Protein AF-A0A661MLK7-F1 (afdb_monomer)

Mean predicted aligned error: 4.44 Å

Secondary structure (DSSP, 8-state):
-BSSS--HHHHHHHHHHHHHTT-SB----B----TTSTTTTSPPPPHHHHHHHHHHHHHH-TTSB-EEETTTTHHHHHHHHHHTT--EEE----TTS----SS-TT---

pLDDT: mean 89.49, std 9.56, range [57.94, 98.44]

Radius of gyration: 14.45 Å; Cα contacts (8 Å, |Δi|>4): 141; chains: 1; bounding box: 33×25×40 Å

Sequence (109 aa):
MCGIGENDDDIADSIEVMRSFGADQVRVMNFVRQRGTPMEGNTAPDSVRALMITSVMRLAFPDRLIPAFLDVRGLAGLRPWLDAGANVVTSLVHPGQGLVGVAQNSLDI

Structure (mmCIF, N/CA/C/O backbone):
data_AF-A0A661MLK7-F1
#
_entry.id   AF-A0A661MLK7-F1
#
loop_
_atom_site.group_PDB
_atom_site.id
_atom_site.type_symbol
_atom_site.label_atom_id
_atom_site.label_alt_id
_atom_site.label_comp_id
_atom_site.label_asym_id
_atom_site.label_entity_id
_atom_site.label_seq_id
_atom_site.pdbx_PDB_ins_code
_atom_site.Cartn_x
_atom_site.Cartn_y
_atom_site.Cartn_z
_atom_site.occupancy
_atom_site.B_iso_or_equiv
_atom_site.auth_seq_id
_atom_site.auth_comp_id
_atom_site.auth_asym_id
_atom_site.auth_atom_id
_atom_site.pdbx_PDB_model_num
ATOM 1 N N . MET A 1 1 ? 4.140 5.493 1.724 1.00 84.19 1 MET A N 1
ATOM 2 C CA . MET A 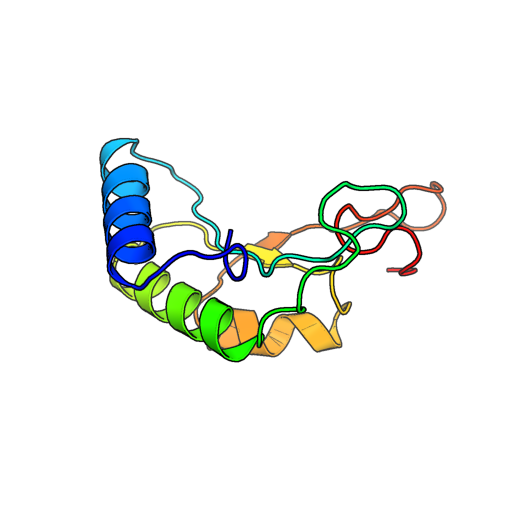1 1 ? 4.920 4.666 0.767 1.00 84.19 1 MET A CA 1
ATOM 3 C C . MET A 1 1 ? 5.983 3.949 1.584 1.00 84.19 1 MET A C 1
ATOM 5 O O . MET A 1 1 ? 6.385 4.524 2.582 1.00 84.19 1 MET A O 1
ATOM 9 N N . CYS A 1 2 ? 6.382 2.732 1.227 1.00 90.50 2 CYS A N 1
ATOM 10 C CA . CYS A 1 2 ? 7.398 1.967 1.956 1.00 90.50 2 CYS A CA 1
ATOM 11 C C . CYS A 1 2 ? 8.650 1.799 1.087 1.00 90.50 2 CYS A C 1
ATOM 13 O O . CYS A 1 2 ? 8.530 1.633 -0.132 1.00 90.50 2 CYS A O 1
ATOM 15 N N . GLY A 1 3 ? 9.832 1.843 1.698 1.00 88.25 3 GLY A N 1
ATOM 16 C CA . GLY A 1 3 ? 11.111 1.679 1.020 1.00 88.25 3 GLY A CA 1
ATOM 17 C C . GLY A 1 3 ? 11.774 2.961 0.542 1.00 88.25 3 GLY A C 1
ATOM 18 O O . GLY A 1 3 ? 12.491 2.929 -0.456 1.00 88.25 3 GLY A O 1
ATOM 19 N N . ILE A 1 4 ? 11.503 4.084 1.203 1.00 91.00 4 ILE A N 1
ATOM 20 C CA . ILE A 1 4 ? 12.030 5.410 0.850 1.00 91.00 4 ILE A CA 1
ATOM 21 C C . ILE A 1 4 ? 12.928 6.013 1.938 1.00 91.00 4 ILE A C 1
ATOM 23 O O . ILE A 1 4 ? 13.320 7.171 1.824 1.00 91.00 4 ILE A O 1
ATOM 27 N N . GLY A 1 5 ? 13.293 5.222 2.950 1.00 91.06 5 GLY A N 1
ATOM 28 C CA . GLY A 1 5 ? 14.148 5.640 4.067 1.00 91.06 5 GLY A CA 1
ATOM 29 C C . GLY A 1 5 ? 13.406 5.777 5.394 1.00 91.06 5 GLY A C 1
ATOM 30 O O . GLY A 1 5 ? 13.990 6.262 6.355 1.00 91.06 5 GLY A O 1
ATOM 31 N N . GLU A 1 6 ? 12.143 5.353 5.442 1.00 93.31 6 GLU A N 1
ATOM 32 C CA . GLU A 1 6 ? 11.324 5.369 6.647 1.00 93.31 6 GLU A CA 1
ATOM 33 C C . GLU A 1 6 ? 11.742 4.282 7.646 1.00 93.31 6 GLU A C 1
ATOM 35 O O . GLU A 1 6 ? 12.035 3.142 7.264 1.00 93.31 6 GLU A O 1
ATOM 40 N N . ASN A 1 7 ? 11.729 4.624 8.931 1.00 94.75 7 ASN A N 1
ATOM 41 C CA . ASN A 1 7 ? 11.855 3.668 10.027 1.00 94.75 7 ASN A CA 1
ATOM 42 C C . ASN A 1 7 ? 10.465 3.172 10.487 1.00 94.75 7 ASN A C 1
ATOM 44 O O . ASN A 1 7 ? 9.450 3.434 9.842 1.00 94.75 7 ASN A O 1
ATOM 48 N N . ASP A 1 8 ? 10.416 2.374 11.554 1.00 95.75 8 ASP A N 1
ATOM 49 C CA . ASP A 1 8 ? 9.152 1.811 12.048 1.00 95.75 8 ASP A CA 1
ATOM 50 C C . ASP A 1 8 ? 8.269 2.860 12.749 1.00 95.75 8 ASP A C 1
ATOM 52 O O . ASP A 1 8 ? 7.045 2.788 12.621 1.00 95.75 8 ASP A O 1
ATOM 56 N N . ASP A 1 9 ? 8.867 3.864 13.400 1.00 97.88 9 ASP A N 1
ATOM 57 C CA . ASP A 1 9 ? 8.142 4.980 14.022 1.00 97.88 9 ASP A CA 1
ATOM 58 C C . ASP A 1 9 ? 7.459 5.839 12.947 1.00 97.88 9 ASP A C 1
ATOM 60 O O . ASP A 1 9 ? 6.269 6.120 13.048 1.00 97.88 9 ASP A O 1
ATOM 64 N N . ASP A 1 10 ? 8.152 6.138 11.842 1.00 97.31 10 ASP A N 1
ATOM 65 C CA . ASP A 1 10 ? 7.590 6.877 10.702 1.00 97.31 10 ASP A CA 1
ATOM 66 C C . ASP A 1 10 ? 6.353 6.169 10.109 1.00 97.31 10 ASP A C 1
ATOM 68 O O . ASP A 1 10 ? 5.386 6.804 9.667 1.00 97.31 10 ASP A O 1
ATOM 72 N N . ILE A 1 11 ? 6.375 4.830 10.077 1.00 96.50 11 ILE A N 1
ATOM 73 C CA . ILE A 1 11 ? 5.249 4.011 9.611 1.00 96.50 11 ILE A CA 1
ATOM 74 C C . ILE A 1 11 ? 4.096 4.044 10.615 1.00 96.50 11 ILE A C 1
ATOM 76 O O . ILE A 1 11 ? 2.946 4.211 10.198 1.00 96.50 11 ILE A O 1
ATOM 80 N N . ALA A 1 12 ? 4.382 3.884 11.907 1.00 97.06 12 ALA A N 1
ATOM 81 C CA . ALA A 1 12 ? 3.371 3.939 12.959 1.00 97.06 12 ALA A CA 1
ATOM 82 C C . ALA A 1 12 ? 2.680 5.311 12.989 1.00 97.06 12 ALA A C 1
ATOM 84 O O . ALA A 1 12 ? 1.449 5.384 12.951 1.00 97.06 12 ALA A O 1
ATOM 85 N N . ASP A 1 13 ? 3.461 6.388 12.925 1.00 97.69 13 ASP A N 1
ATOM 86 C CA . ASP A 1 13 ? 2.963 7.760 12.852 1.00 97.69 13 ASP A CA 1
ATOM 87 C C . ASP A 1 13 ? 2.091 7.968 11.609 1.00 97.69 13 ASP A C 1
ATOM 89 O O . ASP A 1 13 ? 0.995 8.525 11.690 1.00 97.69 13 ASP A O 1
ATOM 93 N N . SER A 1 14 ? 2.516 7.452 10.451 1.00 96.50 14 SER A N 1
ATOM 94 C CA . SER A 1 14 ? 1.718 7.516 9.219 1.00 96.50 14 SER A CA 1
ATOM 95 C C . SER A 1 14 ? 0.362 6.812 9.361 1.00 96.50 14 SER A C 1
ATOM 97 O O . SER A 1 14 ? -0.641 7.287 8.822 1.00 96.50 14 SER A O 1
ATOM 99 N N . ILE A 1 15 ? 0.311 5.683 10.074 1.00 96.88 15 ILE A N 1
ATOM 100 C CA . ILE A 1 15 ? -0.930 4.950 10.353 1.00 96.88 15 ILE A CA 1
ATOM 101 C C . ILE A 1 15 ? -1.851 5.788 11.246 1.00 96.88 15 ILE A C 1
ATOM 103 O O . ILE A 1 15 ? -3.017 5.982 10.898 1.00 96.88 15 ILE A O 1
ATOM 107 N N . GLU A 1 16 ? -1.345 6.364 12.334 1.00 97.12 16 GLU A N 1
ATOM 108 C CA . GLU A 1 16 ? -2.155 7.219 13.212 1.00 97.12 16 GLU A CA 1
ATOM 109 C C . GLU A 1 16 ? -2.661 8.480 12.498 1.00 97.12 16 GLU A C 1
ATOM 111 O O . GLU A 1 16 ? -3.826 8.866 12.640 1.00 97.12 16 GLU A O 1
ATOM 116 N N . VAL A 1 17 ? -1.840 9.084 11.635 1.00 96.62 17 VAL A N 1
ATOM 117 C CA . VAL A 1 17 ? -2.269 10.212 10.799 1.00 96.62 17 VAL A CA 1
ATOM 118 C C . VAL A 1 17 ? -3.416 9.800 9.872 1.00 96.62 17 VAL A C 1
ATOM 120 O O . VAL A 1 17 ? -4.436 10.493 9.842 1.00 96.62 17 VAL A O 1
ATOM 123 N N . MET A 1 18 ? -3.319 8.660 9.174 1.00 95.94 18 MET A N 1
ATOM 124 C CA . MET A 1 18 ? -4.411 8.151 8.325 1.00 95.94 18 MET A CA 1
ATOM 125 C C . MET A 1 18 ? -5.710 7.942 9.114 1.00 95.94 18 MET A C 1
ATOM 127 O O . MET A 1 18 ? -6.795 8.244 8.608 1.00 95.94 18 MET A O 1
ATOM 131 N N . ARG A 1 19 ? -5.603 7.476 10.365 1.00 94.75 19 ARG A N 1
ATOM 132 C CA . ARG A 1 19 ? -6.742 7.312 11.274 1.00 94.75 19 ARG A CA 1
ATOM 133 C C . ARG A 1 19 ? -7.392 8.647 11.610 1.00 94.75 19 ARG A C 1
ATOM 135 O O . ARG A 1 19 ? -8.604 8.784 11.465 1.00 94.75 19 ARG A O 1
ATOM 142 N N . SER A 1 20 ? -6.593 9.625 12.037 1.00 96.69 20 SER A N 1
ATOM 143 C CA . SER A 1 20 ? -7.084 10.955 12.417 1.00 96.69 20 SER A CA 1
ATOM 144 C C . SER A 1 20 ? -7.733 11.702 11.251 1.00 96.69 20 SER A C 1
ATOM 146 O O . SER A 1 20 ? -8.703 12.431 11.448 1.00 96.69 20 SER A O 1
ATOM 148 N N . PHE A 1 21 ? -7.250 11.468 10.028 1.00 95.81 21 PHE A N 1
ATOM 149 C CA . PHE A 1 21 ? -7.824 12.035 8.813 1.00 95.81 21 PHE A CA 1
ATOM 150 C C . PHE A 1 21 ? -9.188 11.421 8.453 1.00 95.81 21 PHE A C 1
ATOM 152 O O . PHE A 1 21 ? -9.927 11.987 7.652 1.00 95.81 21 PHE A O 1
ATOM 159 N N . GLY A 1 22 ? -9.537 10.269 9.037 1.00 94.56 22 GLY A N 1
ATOM 160 C CA . GLY A 1 22 ? -10.810 9.591 8.801 1.00 94.56 22 GLY A CA 1
ATOM 161 C C . GLY A 1 22 ? -10.921 8.944 7.418 1.00 94.56 22 GLY A C 1
ATOM 162 O O . GLY A 1 22 ? -12.031 8.766 6.928 1.00 94.56 22 GLY A O 1
ATOM 163 N N . ALA A 1 23 ? -9.798 8.588 6.785 1.00 93.38 23 ALA A N 1
ATOM 164 C CA . ALA A 1 23 ? -9.776 8.075 5.415 1.00 93.38 23 ALA A CA 1
ATOM 165 C C . ALA A 1 23 ? -10.545 6.748 5.261 1.00 93.38 23 ALA A C 1
ATOM 167 O O . ALA A 1 23 ? -10.268 5.768 5.954 1.00 93.38 23 ALA A O 1
ATOM 168 N N . ASP A 1 24 ? -11.489 6.680 4.321 1.00 96.44 24 ASP A N 1
ATOM 169 C CA . ASP A 1 24 ? -12.278 5.463 4.046 1.00 96.44 24 ASP A CA 1
ATOM 170 C C . ASP A 1 24 ? -11.468 4.368 3.333 1.00 96.44 24 ASP A C 1
ATOM 172 O O . ASP A 1 24 ? -11.724 3.170 3.490 1.00 96.44 24 ASP A O 1
ATOM 176 N N . GLN A 1 25 ? -10.452 4.788 2.576 1.00 97.38 25 GLN A N 1
ATOM 177 C CA . GLN A 1 25 ? -9.491 3.915 1.919 1.00 97.38 25 GLN A CA 1
ATOM 178 C C . GLN A 1 25 ? -8.072 4.311 2.316 1.00 97.38 25 GLN A C 1
ATOM 180 O O . GLN A 1 25 ? -7.660 5.459 2.144 1.00 97.38 25 GLN A O 1
ATOM 185 N N . VAL A 1 26 ? -7.305 3.335 2.788 1.00 97.12 26 VAL A N 1
ATOM 186 C CA . VAL A 1 26 ? -5.919 3.505 3.229 1.00 97.12 26 VAL A CA 1
ATOM 187 C C . VAL A 1 26 ? -5.030 2.528 2.475 1.00 97.12 26 VAL A C 1
ATOM 189 O O . VAL A 1 26 ? -5.437 1.410 2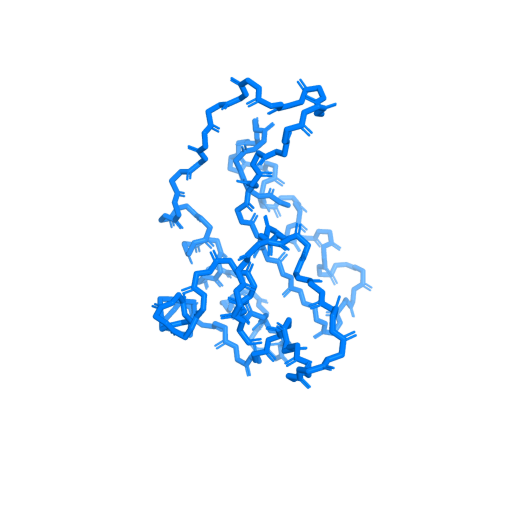.165 1.00 97.12 26 VAL A O 1
ATOM 192 N N . ARG A 1 27 ? -3.812 2.946 2.122 1.00 95.00 27 ARG A N 1
ATOM 193 C CA . ARG A 1 27 ? -2.923 2.113 1.305 1.00 95.00 27 ARG A CA 1
ATOM 194 C C . ARG A 1 27 ? -1.464 2.230 1.710 1.00 95.00 27 ARG A C 1
ATOM 196 O O . ARG A 1 27 ? -0.986 3.313 2.041 1.00 95.00 27 ARG A O 1
ATOM 203 N N . VAL A 1 28 ? -0.735 1.136 1.529 1.00 94.19 28 VAL A N 1
ATOM 204 C CA . VAL A 1 28 ? 0.727 1.110 1.487 1.00 94.19 28 VAL A CA 1
ATOM 205 C C . VAL A 1 28 ? 1.162 0.541 0.142 1.00 94.19 28 VAL A C 1
ATOM 207 O O . VAL A 1 28 ? 0.537 -0.361 -0.398 1.00 94.19 28 VAL A O 1
ATOM 210 N N . MET A 1 29 ? 2.223 1.104 -0.427 1.00 90.50 29 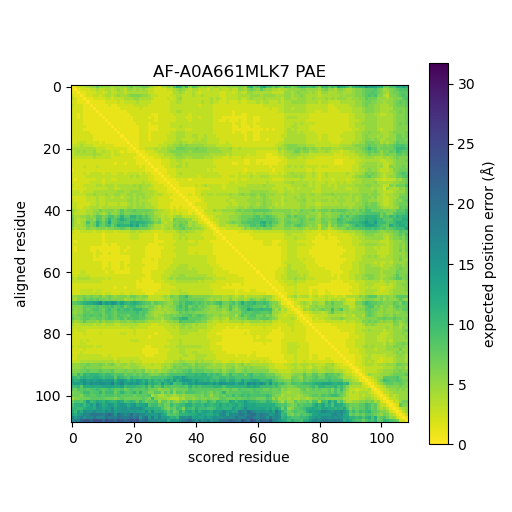MET A N 1
ATOM 211 C CA . MET A 1 29 ? 2.816 0.641 -1.678 1.00 90.50 29 MET A CA 1
ATOM 212 C C . MET A 1 29 ? 4.325 0.576 -1.507 1.00 90.50 29 MET A C 1
ATOM 214 O O . MET A 1 29 ? 4.899 1.450 -0.849 1.00 90.50 29 MET A O 1
ATOM 218 N N . ASN A 1 30 ? 4.952 -0.416 -2.138 1.00 89.44 30 ASN A N 1
ATOM 219 C CA . ASN A 1 30 ? 6.399 -0.420 -2.309 1.00 89.44 30 ASN A CA 1
ATOM 220 C C . ASN A 1 30 ? 6.815 0.711 -3.240 1.00 89.44 30 ASN A C 1
ATOM 222 O O . ASN A 1 30 ? 6.164 0.972 -4.255 1.00 89.44 30 ASN A O 1
ATOM 226 N N . PHE A 1 31 ? 7.927 1.349 -2.910 1.00 89.75 31 PHE A N 1
ATOM 227 C CA . PHE A 1 31 ? 8.597 2.246 -3.825 1.00 89.75 31 PHE A CA 1
ATOM 228 C C . PHE A 1 31 ? 9.063 1.492 -5.076 1.00 89.75 31 PHE A C 1
ATOM 230 O O . PHE A 1 31 ? 9.734 0.462 -4.993 1.00 89.75 31 PHE A O 1
ATOM 237 N N . VAL A 1 32 ? 8.697 2.020 -6.243 1.00 87.12 32 VAL A N 1
ATOM 238 C CA . VAL A 1 32 ? 9.149 1.525 -7.544 1.00 87.12 32 VAL A CA 1
ATOM 239 C C . VAL A 1 3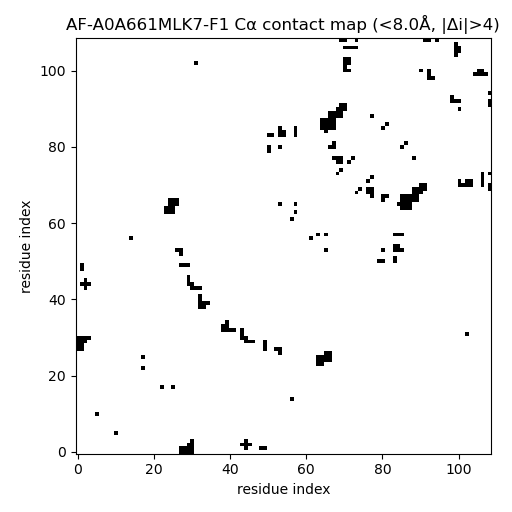2 ? 9.990 2.613 -8.183 1.00 87.12 32 VAL A C 1
ATOM 241 O O . VAL A 1 32 ? 9.524 3.731 -8.396 1.00 87.12 32 VAL A O 1
ATOM 244 N N . ARG A 1 33 ? 11.242 2.273 -8.476 1.00 88.94 33 ARG A N 1
ATOM 245 C CA . ARG A 1 33 ? 12.203 3.178 -9.105 1.00 88.94 33 ARG A CA 1
ATOM 246 C C . ARG A 1 33 ? 11.741 3.512 -10.510 1.00 88.94 33 ARG A C 1
ATOM 248 O O . ARG A 1 33 ? 11.347 2.620 -11.256 1.00 88.94 33 ARG A O 1
ATOM 255 N N . GLN A 1 34 ? 11.854 4.781 -10.868 1.00 88.56 34 GLN A N 1
ATOM 256 C CA . GLN A 1 34 ? 11.486 5.272 -12.187 1.00 88.56 34 GLN A CA 1
ATOM 257 C C . GLN A 1 34 ? 12.709 5.887 -12.856 1.00 88.56 34 GLN A C 1
ATOM 259 O O . GLN A 1 34 ? 13.417 6.698 -12.251 1.00 88.56 34 GLN A O 1
ATOM 264 N N . ARG A 1 35 ? 12.956 5.500 -14.108 1.00 90.75 35 ARG A N 1
ATOM 265 C CA . ARG A 1 35 ? 14.067 6.024 -14.906 1.00 90.75 35 ARG A CA 1
ATOM 266 C C . ARG A 1 35 ? 13.928 7.537 -15.090 1.00 90.75 35 ARG A C 1
ATOM 268 O O . ARG A 1 35 ? 12.842 8.022 -15.391 1.00 90.75 35 ARG A O 1
ATOM 275 N N . GLY A 1 36 ? 15.025 8.270 -14.938 1.00 93.50 36 GLY A N 1
ATOM 276 C CA . GLY A 1 36 ? 15.073 9.724 -15.067 1.00 93.50 36 GLY A CA 1
ATOM 277 C C . GLY A 1 36 ? 14.579 10.487 -13.837 1.00 93.50 36 GLY A C 1
ATOM 278 O O . GLY A 1 36 ? 14.520 11.713 -13.880 1.00 93.50 36 GLY A O 1
ATOM 279 N N . THR A 1 37 ? 14.231 9.801 -12.742 1.00 92.88 37 THR A N 1
ATOM 280 C CA . THR A 1 37 ? 13.866 10.459 -11.478 1.00 92.88 37 THR A CA 1
ATOM 281 C C . THR A 1 37 ? 15.071 10.565 -10.543 1.00 92.88 37 THR A C 1
ATOM 283 O O . THR A 1 37 ? 15.963 9.717 -10.608 1.00 92.88 37 THR A O 1
ATOM 286 N N . PRO A 1 38 ? 15.103 11.541 -9.612 1.00 95.06 38 PRO A N 1
ATOM 287 C CA . PRO A 1 38 ? 16.187 11.646 -8.630 1.00 95.06 38 PRO A CA 1
ATOM 288 C C . PRO A 1 38 ? 16.417 10.369 -7.808 1.00 95.06 38 PRO A C 1
ATOM 290 O O . PRO A 1 38 ? 17.518 10.144 -7.320 1.00 95.06 38 PRO A O 1
ATOM 293 N N . MET A 1 39 ? 15.388 9.526 -7.673 1.00 93.06 39 MET A N 1
ATOM 294 C CA . MET A 1 39 ? 15.426 8.283 -6.900 1.00 93.06 39 MET A CA 1
ATOM 295 C C . MET A 1 39 ? 15.662 7.029 -7.762 1.00 93.06 39 MET A C 1
ATOM 297 O O . MET A 1 39 ? 15.481 5.909 -7.281 1.00 93.06 39 MET A O 1
ATOM 301 N N . GLU A 1 40 ? 16.062 7.179 -9.031 1.00 93.12 40 GLU A N 1
ATOM 302 C CA . GLU A 1 40 ? 16.368 6.052 -9.926 1.00 93.12 40 GLU A CA 1
ATOM 303 C C . GLU A 1 40 ? 17.435 5.115 -9.333 1.00 93.12 40 GLU A C 1
ATOM 305 O O . GLU A 1 40 ? 17.321 3.893 -9.441 1.00 93.12 40 GLU A O 1
ATOM 310 N N . GLY A 1 41 ? 18.445 5.686 -8.667 1.00 91.00 41 GLY A N 1
ATOM 311 C CA . GLY A 1 41 ? 19.577 4.958 -8.088 1.00 91.00 41 GLY A CA 1
ATOM 312 C C . GLY A 1 41 ? 19.313 4.300 -6.731 1.00 91.00 41 GLY A C 1
ATOM 313 O O . GLY A 1 41 ? 20.196 3.619 -6.215 1.00 91.00 41 GLY A O 1
ATOM 314 N N . ASN A 1 42 ? 18.131 4.482 -6.139 1.00 89.75 42 ASN A N 1
ATOM 315 C CA . ASN A 1 42 ? 17.841 3.947 -4.810 1.00 89.75 42 ASN A CA 1
ATOM 316 C C . ASN A 1 42 ? 17.770 2.409 -4.826 1.00 89.75 42 ASN A C 1
ATOM 318 O O . ASN A 1 42 ? 17.578 1.773 -5.867 1.00 89.75 42 ASN A O 1
ATOM 322 N N . THR A 1 43 ? 17.905 1.785 -3.657 1.00 84.69 43 THR A N 1
ATOM 323 C CA . THR A 1 43 ? 17.676 0.343 -3.505 1.00 84.69 43 THR A CA 1
ATOM 324 C C . THR A 1 43 ? 16.178 0.058 -3.560 1.00 84.69 43 THR A C 1
ATOM 326 O O . THR A 1 43 ? 15.391 0.739 -2.906 1.00 84.69 43 THR A O 1
ATOM 329 N N . ALA A 1 44 ? 15.770 -0.940 -4.347 1.00 79.06 44 ALA A N 1
ATOM 330 C CA . ALA A 1 44 ? 14.379 -1.378 -4.354 1.00 79.06 44 ALA A CA 1
ATOM 331 C C . ALA A 1 44 ? 14.046 -2.057 -3.010 1.00 79.06 44 ALA A C 1
ATOM 333 O O . ALA A 1 44 ? 14.812 -2.924 -2.583 1.00 79.06 44 ALA A O 1
ATOM 334 N N . PRO A 1 45 ? 12.940 -1.691 -2.343 1.00 81.06 45 PRO A N 1
ATOM 335 C CA . PRO A 1 45 ? 12.580 -2.293 -1.067 1.00 81.06 45 PRO A CA 1
ATOM 336 C C . PRO A 1 45 ? 12.145 -3.749 -1.206 1.00 81.06 45 PRO A C 1
ATOM 338 O O . PRO A 1 45 ? 11.576 -4.154 -2.224 1.00 81.06 45 PRO A O 1
ATOM 341 N N . ASP A 1 46 ? 12.363 -4.519 -0.140 1.00 82.56 46 ASP A N 1
ATOM 342 C CA . ASP A 1 46 ? 11.776 -5.846 -0.014 1.00 82.56 46 ASP A CA 1
ATOM 343 C C . ASP A 1 46 ? 10.255 -5.736 0.146 1.00 82.56 46 ASP A C 1
ATOM 345 O O . ASP A 1 46 ? 9.735 -5.072 1.047 1.00 82.56 46 ASP A O 1
ATOM 349 N N . SER A 1 47 ? 9.539 -6.448 -0.722 1.00 84.06 47 SER A N 1
ATOM 350 C CA . SER A 1 47 ? 8.086 -6.526 -0.699 1.00 84.06 47 SER A CA 1
ATOM 351 C C . SER A 1 47 ? 7.509 -7.061 0.607 1.00 84.06 47 SER A C 1
ATOM 353 O O . SER A 1 47 ? 6.378 -6.703 0.936 1.00 84.06 47 SER A O 1
ATOM 355 N N . VAL A 1 48 ? 8.264 -7.865 1.366 1.00 92.31 48 VAL A N 1
ATOM 356 C CA . VAL A 1 48 ? 7.800 -8.409 2.650 1.00 92.31 48 VAL A CA 1
ATOM 357 C C . VAL A 1 48 ? 7.444 -7.286 3.625 1.00 92.31 48 VAL A C 1
ATOM 359 O O . VAL A 1 48 ? 6.421 -7.380 4.299 1.00 92.31 48 VAL A O 1
ATOM 362 N N . ARG A 1 49 ? 8.211 -6.185 3.653 1.00 92.88 49 ARG A N 1
ATOM 363 C CA . ARG A 1 49 ? 7.936 -5.053 4.554 1.00 92.88 49 ARG A CA 1
ATOM 364 C C . ARG A 1 49 ? 6.572 -4.429 4.266 1.00 92.88 49 ARG A C 1
ATOM 366 O O . ARG A 1 49 ? 5.771 -4.283 5.183 1.00 92.88 49 ARG A O 1
ATOM 373 N N . ALA A 1 50 ? 6.253 -4.140 3.005 1.00 94.06 50 ALA A N 1
ATOM 374 C CA . ALA A 1 50 ? 4.946 -3.576 2.664 1.00 94.06 50 ALA A CA 1
ATOM 375 C C . ALA A 1 50 ? 3.781 -4.551 2.900 1.00 94.06 50 ALA A C 1
ATOM 377 O O . ALA A 1 50 ? 2.698 -4.112 3.287 1.00 94.06 50 ALA A O 1
ATOM 378 N N . LEU A 1 51 ? 3.992 -5.860 2.720 1.00 95.81 51 LEU A N 1
ATOM 379 C CA . LEU A 1 51 ? 2.985 -6.866 3.071 1.00 95.81 51 LEU A CA 1
ATOM 380 C C 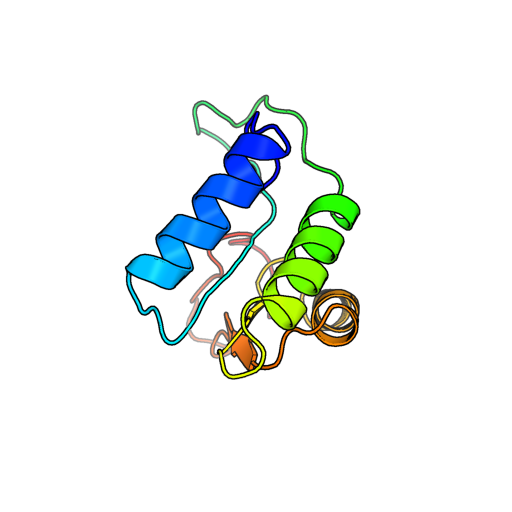. LEU A 1 51 ? 2.740 -6.902 4.586 1.00 95.81 51 LEU A C 1
ATOM 382 O O . LEU A 1 51 ? 1.591 -6.883 5.009 1.00 95.81 51 LEU A O 1
ATOM 386 N N . MET A 1 52 ? 3.792 -6.851 5.411 1.00 96.88 52 MET A N 1
ATOM 387 C CA . MET A 1 52 ? 3.643 -6.754 6.870 1.00 96.88 52 MET A CA 1
ATOM 388 C C . MET A 1 52 ? 2.891 -5.486 7.284 1.00 96.88 52 MET A C 1
ATOM 390 O O . MET A 1 52 ? 1.973 -5.561 8.097 1.00 96.88 52 MET A O 1
ATOM 394 N N . ILE A 1 53 ? 3.224 -4.337 6.688 1.00 96.94 53 ILE A N 1
ATOM 395 C CA . ILE A 1 53 ? 2.509 -3.079 6.946 1.00 96.94 53 ILE A CA 1
ATOM 396 C C . ILE A 1 53 ? 1.035 -3.209 6.546 1.00 96.94 53 ILE A C 1
ATOM 398 O O . ILE A 1 53 ? 0.168 -2.754 7.282 1.00 96.94 53 ILE A O 1
ATOM 402 N N . THR A 1 54 ? 0.729 -3.880 5.431 1.00 97.62 54 THR A N 1
ATOM 403 C CA . THR A 1 54 ? -0.658 -4.154 5.009 1.00 97.62 54 THR A CA 1
ATOM 404 C C . THR A 1 54 ? -1.413 -4.962 6.067 1.00 97.62 54 THR A C 1
ATOM 406 O O . THR A 1 54 ? -2.528 -4.588 6.433 1.00 97.62 54 THR A O 1
ATOM 409 N N . SER A 1 55 ? -0.787 -6.001 6.628 1.00 98.25 55 SER A N 1
ATOM 410 C CA . SER A 1 55 ? -1.368 -6.795 7.717 1.00 98.25 55 SER A CA 1
ATOM 411 C C . SER A 1 55 ? -1.631 -5.958 8.968 1.00 98.25 55 SER A C 1
ATOM 413 O O . SER A 1 55 ? -2.715 -6.036 9.547 1.00 98.25 55 SER A O 1
ATOM 415 N N . VAL A 1 56 ? -0.677 -5.110 9.367 1.00 98.12 56 VAL A N 1
ATOM 416 C CA . VAL A 1 56 ? -0.849 -4.185 10.500 1.00 98.12 56 VAL A CA 1
ATOM 417 C C . VAL A 1 56 ? -1.987 -3.200 10.228 1.00 98.12 56 VAL A C 1
ATOM 419 O O . VAL A 1 56 ? -2.841 -2.997 11.088 1.00 98.12 56 VAL A O 1
ATOM 422 N N . MET A 1 57 ? -2.060 -2.642 9.018 1.00 97.94 57 MET A N 1
ATOM 423 C CA . MET A 1 57 ? -3.143 -1.747 8.614 1.00 97.94 57 MET A CA 1
ATOM 424 C C . MET A 1 57 ? -4.505 -2.440 8.664 1.00 97.94 57 MET A C 1
ATOM 426 O O . MET A 1 57 ? -5.456 -1.827 9.129 1.00 97.94 57 MET A O 1
ATOM 430 N N . ARG A 1 58 ? -4.627 -3.711 8.257 1.00 98.38 58 ARG A N 1
ATOM 431 C CA . ARG A 1 58 ? -5.888 -4.462 8.401 1.00 98.38 58 ARG A CA 1
ATOM 432 C C . ARG A 1 58 ? -6.302 -4.603 9.867 1.00 98.38 58 ARG A C 1
ATOM 434 O O . ARG A 1 58 ? -7.486 -4.488 10.167 1.00 98.38 58 ARG A O 1
ATOM 441 N N . LEU A 1 59 ? -5.356 -4.826 10.778 1.00 98.19 59 LEU A N 1
ATOM 442 C CA . LEU A 1 59 ? -5.654 -4.890 12.213 1.00 98.19 59 LEU A CA 1
ATOM 443 C C . LEU A 1 59 ? -6.072 -3.524 12.778 1.00 98.19 59 LEU A C 1
ATOM 445 O O . LEU A 1 59 ? -7.013 -3.453 13.564 1.00 98.19 59 LEU A O 1
ATOM 449 N N . ALA A 1 60 ? -5.409 -2.444 12.359 1.00 97.56 60 ALA A N 1
ATOM 450 C CA . ALA A 1 60 ? -5.722 -1.081 12.793 1.00 97.56 60 ALA A CA 1
ATOM 451 C C . ALA A 1 60 ? -7.028 -0.532 12.182 1.00 97.56 60 ALA A C 1
ATOM 453 O O . ALA A 1 60 ? -7.722 0.272 12.807 1.00 97.56 60 ALA A O 1
ATOM 454 N N . PHE A 1 61 ? -7.367 -0.979 10.970 1.00 97.94 61 PHE A N 1
ATOM 455 C CA . PHE A 1 61 ? -8.466 -0.483 10.141 1.00 97.94 61 PHE A CA 1
ATOM 456 C C . PHE A 1 61 ? -9.358 -1.628 9.630 1.00 97.94 61 PHE A C 1
ATOM 458 O O . PHE A 1 61 ? -9.440 -1.871 8.418 1.00 97.94 61 PHE A O 1
ATOM 465 N N . PRO A 1 62 ? -10.038 -2.362 10.528 1.00 97.62 62 PRO A N 1
ATOM 466 C CA . PRO A 1 62 ? -10.778 -3.567 10.160 1.00 97.62 62 PRO A CA 1
ATOM 467 C C . PRO A 1 62 ? -11.916 -3.296 9.165 1.00 97.62 62 PRO A C 1
ATOM 469 O O . PRO A 1 62 ? -12.239 -4.167 8.360 1.00 97.62 62 PRO A O 1
ATOM 472 N N . ASP A 1 63 ? -12.476 -2.089 9.180 1.00 97.56 63 ASP A N 1
ATOM 473 C CA . ASP A 1 63 ? -13.615 -1.615 8.390 1.00 97.56 63 ASP A CA 1
ATOM 474 C C . ASP A 1 63 ? -13.226 -0.885 7.093 1.00 97.56 63 ASP A C 1
ATOM 476 O O . ASP A 1 63 ? -14.097 -0.570 6.283 1.00 97.56 63 ASP A O 1
ATOM 480 N N . ARG A 1 64 ? -11.935 -0.613 6.865 1.00 97.94 64 ARG A N 1
ATOM 481 C CA . ARG A 1 64 ? -11.491 0.218 5.735 1.00 97.94 64 ARG A CA 1
ATOM 482 C C . ARG A 1 64 ? -11.150 -0.591 4.492 1.00 97.94 64 ARG A C 1
ATOM 484 O O . ARG A 1 64 ? -10.822 -1.787 4.543 1.00 97.94 64 ARG A O 1
ATOM 491 N N . LEU A 1 65 ? -11.215 0.101 3.355 1.00 98.44 65 LEU A N 1
ATOM 492 C CA . LEU A 1 65 ? -10.733 -0.408 2.079 1.00 98.44 65 LEU A CA 1
ATOM 493 C C . LEU A 1 65 ? -9.201 -0.344 2.050 1.00 98.44 65 LEU A C 1
ATOM 495 O O . LEU A 1 65 ? -8.607 0.708 2.288 1.00 98.44 65 LEU A O 1
ATOM 499 N N . ILE A 1 66 ? -8.572 -1.476 1.749 1.00 98.25 66 ILE A N 1
ATOM 500 C CA . ILE A 1 66 ? -7.123 -1.643 1.628 1.00 98.25 66 ILE A CA 1
ATOM 501 C C . ILE A 1 66 ? -6.838 -2.267 0.256 1.00 98.25 66 ILE A C 1
ATOM 503 O O . ILE A 1 66 ? -7.249 -3.408 0.0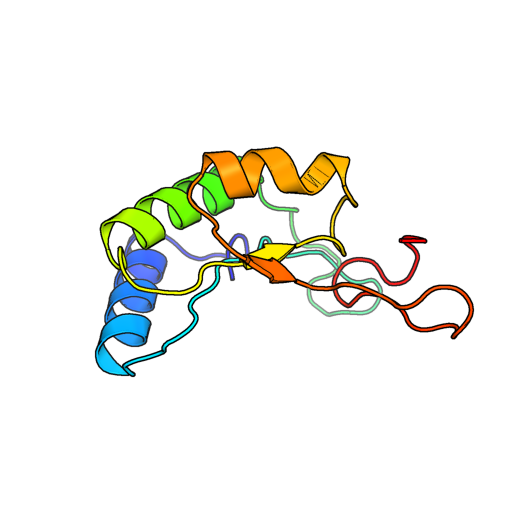19 1.00 98.25 66 ILE A O 1
ATOM 507 N N . PRO A 1 67 ? -6.180 -1.539 -0.661 1.00 96.44 67 PRO A N 1
ATOM 508 C CA . PRO A 1 67 ? -5.959 -2.016 -2.021 1.00 96.44 67 PRO A CA 1
ATOM 509 C C . PRO A 1 67 ? -4.915 -3.128 -2.175 1.00 96.44 67 PRO A C 1
ATOM 511 O O . PRO A 1 67 ? -3.866 -3.108 -1.534 1.00 96.44 67 PRO A O 1
ATOM 514 N N . ALA A 1 68 ? -5.171 -4.030 -3.122 1.00 94.62 68 ALA A N 1
ATOM 515 C CA . ALA A 1 68 ? -4.197 -4.866 -3.813 1.00 94.62 68 ALA A CA 1
ATOM 516 C C . ALA A 1 68 ? -4.017 -4.335 -5.248 1.00 94.62 68 ALA A C 1
ATOM 518 O O . ALA A 1 68 ? -4.995 -4.008 -5.924 1.00 94.62 68 ALA A O 1
ATOM 519 N N . PHE A 1 69 ? -2.774 -4.238 -5.720 1.00 87.25 69 PHE A N 1
ATOM 520 C CA . PHE A 1 69 ? -2.435 -3.473 -6.927 1.00 87.25 69 PHE A CA 1
ATOM 521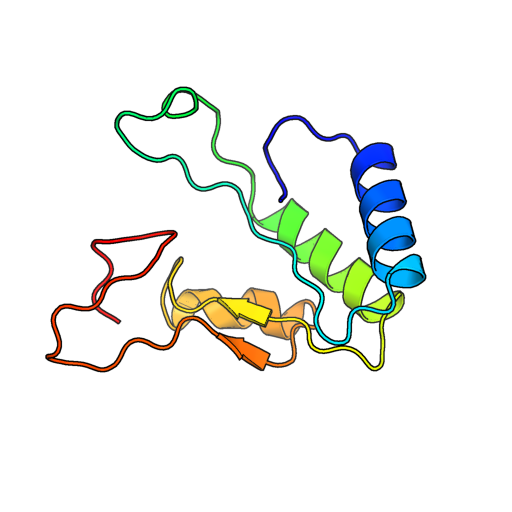 C C . PHE A 1 69 ? -2.135 -4.384 -8.119 1.00 87.25 69 PHE A C 1
ATOM 523 O O . PHE A 1 69 ? -1.195 -5.182 -8.062 1.00 87.25 69 PHE A O 1
ATOM 530 N N . LEU A 1 70 ? -2.889 -4.242 -9.213 1.00 84.00 70 LEU A N 1
ATOM 531 C CA . LEU A 1 70 ? -2.642 -5.013 -10.434 1.00 84.00 70 LEU A CA 1
ATOM 532 C C . LEU A 1 70 ? -1.421 -4.495 -11.218 1.00 84.00 70 LEU A C 1
ATOM 534 O O . LEU A 1 70 ? -0.664 -5.284 -11.776 1.00 84.00 70 LEU A O 1
ATOM 538 N N . ASP A 1 71 ? -1.165 -3.187 -11.194 1.00 73.31 71 ASP A N 1
ATOM 539 C CA . ASP A 1 71 ? -0.169 -2.497 -12.032 1.00 73.31 71 ASP A CA 1
ATOM 540 C C . ASP A 1 71 ? 1.295 -2.641 -11.595 1.00 73.31 71 ASP A C 1
ATOM 542 O O . ASP A 1 71 ? 2.173 -1.954 -12.117 1.00 73.31 71 ASP A O 1
ATOM 546 N N . VAL A 1 72 ? 1.574 -3.529 -10.636 1.00 73.44 72 VAL A N 1
ATOM 547 C CA . VAL A 1 72 ? 2.936 -3.772 -10.134 1.00 73.44 72 VAL A CA 1
ATOM 548 C C . VAL A 1 72 ? 3.494 -5.116 -10.602 1.00 73.44 72 VAL A C 1
ATOM 550 O O . VAL A 1 72 ? 4.663 -5.200 -10.964 1.00 73.44 72 VAL A O 1
ATOM 553 N N . ARG A 1 73 ? 2.696 -6.189 -10.537 1.00 72.69 73 ARG A N 1
ATOM 554 C CA . ARG A 1 73 ? 3.107 -7.559 -10.919 1.00 72.69 73 ARG A CA 1
ATOM 555 C C . ARG A 1 73 ? 1.972 -8.364 -11.569 1.00 72.69 73 ARG A C 1
ATOM 557 O O . ARG A 1 73 ? 2.023 -9.595 -11.597 1.00 72.69 73 ARG A O 1
ATOM 564 N N . GLY A 1 74 ? 0.929 -7.690 -12.050 1.00 79.81 74 GLY A N 1
ATOM 565 C CA . GLY A 1 74 ? -0.248 -8.325 -12.633 1.00 79.81 74 GLY A CA 1
ATOM 566 C C . GLY A 1 74 ? -0.979 -9.230 -11.642 1.00 79.81 74 GLY A C 1
ATOM 567 O O . GLY A 1 74 ? -0.836 -9.106 -10.423 1.00 79.81 74 GLY A O 1
ATOM 568 N N . LEU A 1 75 ? -1.755 -10.178 -12.170 1.00 84.06 75 LEU A N 1
ATOM 569 C CA . LEU A 1 75 ? -2.584 -11.087 -11.368 1.00 84.06 75 LEU A CA 1
ATOM 570 C C . LEU A 1 75 ? -1.767 -11.914 -10.365 1.00 84.06 75 LEU A C 1
ATOM 572 O O . LEU A 1 75 ? -2.188 -12.091 -9.222 1.00 84.06 75 LEU A O 1
ATOM 576 N N . ALA A 1 76 ? -0.573 -12.371 -10.760 1.00 83.25 76 ALA A N 1
ATOM 577 C CA . ALA A 1 76 ? 0.332 -13.115 -9.880 1.00 83.25 76 ALA A CA 1
ATOM 578 C C . ALA A 1 76 ? 0.787 -12.280 -8.670 1.00 83.25 76 ALA A C 1
ATOM 580 O O . ALA A 1 76 ? 1.087 -12.825 -7.608 1.00 83.25 76 ALA A O 1
ATOM 581 N N . GLY A 1 77 ? 0.807 -10.955 -8.826 1.00 85.19 77 GLY A N 1
ATOM 582 C CA . GLY A 1 77 ? 1.136 -10.003 -7.780 1.00 85.19 77 GLY A CA 1
ATOM 583 C C . GLY A 1 77 ? 0.057 -9.813 -6.725 1.00 85.19 77 GLY A C 1
ATOM 584 O O . GLY A 1 77 ? 0.403 -9.368 -5.640 1.00 85.19 77 GLY A O 1
ATOM 585 N N . LEU A 1 78 ? -1.211 -10.133 -7.006 1.00 91.69 78 LEU A N 1
ATOM 586 C CA . LEU A 1 78 ? -2.335 -9.780 -6.129 1.00 91.69 78 LEU A CA 1
ATOM 587 C C . LEU A 1 78 ? -2.413 -10.640 -4.869 1.00 91.69 78 LEU A C 1
ATOM 589 O O . LEU A 1 78 ? -2.695 -10.123 -3.789 1.00 91.69 78 LEU A O 1
ATOM 593 N N . ARG A 1 79 ? -2.174 -11.948 -5.006 1.00 94.00 79 ARG A N 1
ATOM 594 C CA . ARG A 1 79 ? -2.426 -12.919 -3.934 1.00 94.00 79 ARG A CA 1
ATOM 595 C C . ARG A 1 79 ? -1.721 -12.569 -2.615 1.00 94.00 79 ARG A C 1
ATOM 597 O O . ARG A 1 79 ? -2.422 -12.527 -1.611 1.00 94.00 79 ARG A O 1
ATOM 604 N N . PRO A 1 80 ? -0.417 -12.230 -2.586 1.00 94.38 80 PRO A N 1
ATOM 605 C CA . PRO A 1 80 ? 0.244 -11.861 -1.335 1.00 94.38 80 PRO A CA 1
ATOM 606 C C . PRO A 1 80 ? -0.406 -10.673 -0.611 1.00 94.38 80 PRO A C 1
ATOM 608 O O . PRO A 1 80 ? -0.450 -10.667 0.612 1.00 94.38 80 PRO A O 1
ATOM 611 N N . TRP A 1 81 ? -0.936 -9.683 -1.340 1.00 95.50 81 TRP A N 1
ATOM 612 C CA . TRP A 1 81 ? -1.609 -8.527 -0.731 1.00 95.50 81 TRP A CA 1
ATOM 613 C C . TRP A 1 81 ? -2.968 -8.896 -0.149 1.00 95.50 81 TRP A C 1
ATOM 615 O O . TRP A 1 81 ? -3.307 -8.443 0.941 1.00 95.50 81 TRP A O 1
ATOM 625 N N . LEU A 1 82 ? -3.737 -9.719 -0.866 1.00 96.38 82 LEU A N 1
ATOM 626 C CA . LEU A 1 82 ? -5.021 -10.228 -0.382 1.00 96.38 82 LEU A CA 1
ATOM 627 C C . LEU A 1 82 ? -4.821 -11.092 0.871 1.00 96.38 82 LEU A C 1
ATOM 629 O O . LEU A 1 82 ? -5.511 -10.890 1.866 1.00 96.38 82 LEU A O 1
ATOM 633 N N . ASP A 1 83 ? -3.816 -11.972 0.857 1.00 97.06 83 ASP A N 1
ATOM 634 C CA . ASP A 1 83 ? -3.437 -12.800 2.008 1.00 97.06 83 ASP A CA 1
ATOM 635 C C . ASP A 1 83 ? -2.957 -11.935 3.197 1.00 97.06 83 ASP A C 1
ATOM 637 O O . ASP A 1 83 ? -3.197 -12.280 4.353 1.00 97.06 83 ASP A O 1
ATOM 641 N N . ALA A 1 84 ? -2.342 -10.775 2.930 1.00 97.31 84 ALA A N 1
ATOM 642 C CA . ALA A 1 84 ? -1.962 -9.778 3.937 1.00 97.31 84 ALA A CA 1
ATOM 643 C C . ALA A 1 84 ? -3.128 -8.882 4.413 1.00 97.31 84 ALA A C 1
ATOM 645 O O . ALA A 1 84 ? -2.929 -7.999 5.242 1.00 97.31 84 ALA A O 1
ATOM 646 N N . GLY A 1 85 ? -4.353 -9.078 3.916 1.00 97.81 85 GLY A N 1
ATOM 647 C CA . GLY A 1 85 ? -5.546 -8.373 4.396 1.00 97.81 85 GLY A CA 1
ATOM 648 C C . GLY A 1 85 ? -6.040 -7.222 3.515 1.00 97.81 85 GLY A C 1
ATOM 649 O O . GLY A 1 85 ? -6.958 -6.503 3.926 1.00 97.81 85 GLY A O 1
ATOM 650 N N . ALA A 1 86 ? -5.501 -7.039 2.308 1.00 97.75 86 ALA A N 1
ATOM 651 C CA . ALA A 1 86 ? -6.149 -6.201 1.300 1.00 97.75 86 ALA A CA 1
ATOM 652 C C . ALA A 1 86 ? -7.535 -6.766 0.926 1.00 97.75 86 ALA A C 1
ATOM 654 O O . ALA A 1 86 ? -7.738 -7.978 0.906 1.00 97.75 86 ALA A O 1
ATOM 655 N N . ASN A 1 87 ? -8.500 -5.894 0.630 1.00 97.94 87 ASN A N 1
ATOM 656 C CA . ASN A 1 87 ? -9.894 -6.277 0.353 1.00 97.94 87 ASN A CA 1
ATOM 657 C C . ASN A 1 87 ? -10.506 -5.605 -0.887 1.00 97.94 87 ASN A C 1
ATOM 659 O O . ASN A 1 87 ? -11.688 -5.800 -1.158 1.00 97.94 87 ASN A O 1
ATOM 663 N N . VAL A 1 88 ? -9.729 -4.838 -1.653 1.00 97.44 88 VAL A N 1
ATOM 664 C CA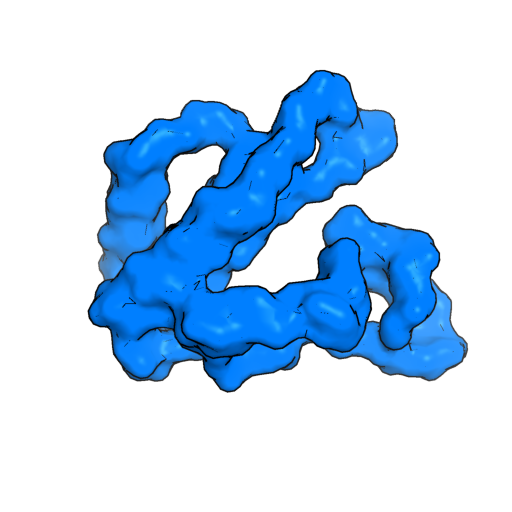 . VAL A 1 88 ? -10.163 -4.274 -2.938 1.00 97.44 88 VAL A CA 1
ATOM 665 C C . VAL A 1 88 ? -9.032 -4.372 -3.955 1.00 97.44 88 VAL A C 1
ATOM 667 O O . VAL A 1 88 ? -7.882 -4.114 -3.621 1.00 97.44 88 VAL A O 1
ATOM 670 N N . VAL A 1 89 ? -9.328 -4.753 -5.198 1.00 95.06 89 VAL A N 1
ATOM 671 C CA . VAL A 1 89 ? -8.334 -4.754 -6.285 1.00 95.06 89 VAL A CA 1
ATOM 672 C C . VAL A 1 89 ? -8.411 -3.424 -7.027 1.00 95.06 89 VAL A C 1
ATOM 674 O O . VAL A 1 89 ? -9.495 -2.993 -7.417 1.00 95.06 89 VAL A O 1
ATOM 677 N N . THR A 1 90 ? -7.266 -2.776 -7.231 1.00 92.75 90 THR A N 1
ATOM 678 C CA . THR A 1 90 ? -7.162 -1.491 -7.935 1.00 92.75 90 THR A CA 1
ATOM 679 C C . THR A 1 90 ? -6.157 -1.554 -9.079 1.00 92.75 90 THR A C 1
ATOM 681 O O . THR A 1 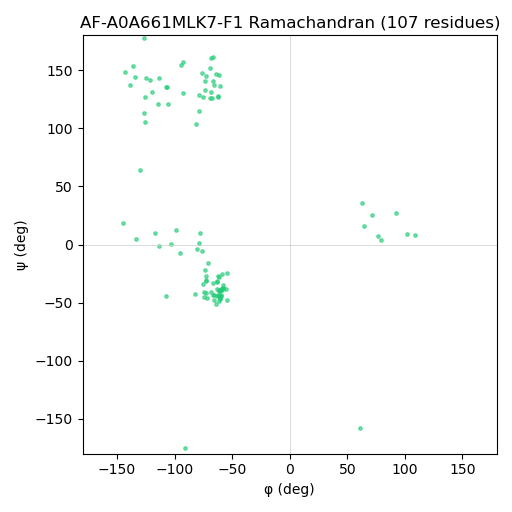90 ? -5.487 -2.566 -9.295 1.00 92.75 90 THR A O 1
ATOM 684 N N . SER A 1 91 ? -6.034 -0.435 -9.796 1.00 86.94 91 SER A N 1
ATOM 685 C CA . SER A 1 91 ? -5.169 -0.303 -10.973 1.00 86.94 91 SER A CA 1
ATOM 686 C C . SER A 1 91 ? -5.577 -1.230 -12.123 1.00 86.94 91 SER A C 1
ATOM 688 O O . SER A 1 91 ? -4.733 -1.754 -12.842 1.00 86.94 91 SER A O 1
ATOM 690 N N . LEU A 1 92 ? -6.886 -1.443 -12.281 1.00 86.19 92 LEU A N 1
ATOM 691 C CA . LEU A 1 92 ? -7.451 -2.116 -13.445 1.00 86.19 92 LEU A CA 1
ATOM 692 C C . LEU A 1 92 ? -7.296 -1.199 -14.661 1.00 86.19 92 LEU A C 1
ATOM 694 O O . LEU A 1 92 ? -7.735 -0.048 -14.624 1.00 86.19 92 LEU A O 1
ATOM 698 N N . VAL A 1 93 ? -6.684 -1.712 -15.722 1.00 81.62 93 VAL A N 1
ATOM 699 C CA . VAL A 1 93 ? -6.500 -0.998 -16.986 1.00 81.62 93 VAL A CA 1
ATOM 700 C C . VAL A 1 93 ? -7.439 -1.614 -18.017 1.00 81.62 93 VAL A C 1
ATOM 702 O O . VAL A 1 93 ? -7.614 -2.828 -18.068 1.00 81.62 93 VAL A O 1
ATOM 705 N N . HIS A 1 94 ? -8.125 -0.777 -18.798 1.00 77.25 94 HIS A N 1
ATOM 706 C CA . HIS A 1 94 ? -8.993 -1.289 -19.853 1.00 77.25 94 HIS A CA 1
ATOM 707 C C . HIS A 1 94 ? -8.147 -1.701 -21.067 1.00 77.25 94 HIS A C 1
ATOM 709 O O . HIS A 1 94 ? -7.366 -0.874 -21.557 1.00 77.25 94 HIS A O 1
ATOM 715 N N . PRO A 1 95 ? -8.316 -2.926 -21.595 1.00 77.12 95 PRO A N 1
ATOM 716 C CA . PRO A 1 95 ? -7.520 -3.393 -22.720 1.00 77.12 95 PRO A CA 1
ATOM 717 C C . PRO A 1 95 ? -7.782 -2.558 -23.981 1.00 77.12 95 PRO A C 1
ATOM 719 O O . PRO A 1 95 ? -8.893 -2.088 -24.228 1.00 77.12 95 PRO A O 1
ATOM 722 N N . GLY A 1 96 ? -6.745 -2.386 -24.804 1.00 75.12 96 GLY A N 1
ATOM 723 C CA . GLY A 1 96 ? -6.860 -1.774 -26.134 1.00 75.12 96 GLY A CA 1
ATOM 724 C C . GLY A 1 96 ? -6.996 -0.246 -26.167 1.00 75.12 96 GLY A C 1
ATOM 725 O O . GLY A 1 96 ? -7.214 0.306 -27.243 1.00 75.12 96 GLY A O 1
ATOM 726 N N . GLN A 1 97 ? -6.851 0.450 -25.033 1.00 77.69 97 GLN A N 1
ATOM 727 C CA . GLN A 1 97 ? -6.939 1.921 -24.971 1.00 77.69 97 GLN A CA 1
ATOM 728 C C . GLN A 1 97 ? -5.589 2.639 -24.853 1.00 77.69 97 GLN A C 1
ATOM 730 O O . GLN A 1 97 ? -5.554 3.864 -24.776 1.00 77.69 97 GLN A O 1
ATOM 735 N N . GLY A 1 98 ? -4.473 1.901 -24.830 1.00 79.00 98 GLY A N 1
ATOM 736 C CA . GLY A 1 98 ? -3.137 2.486 -24.660 1.00 79.00 98 GLY A CA 1
ATOM 737 C C . GLY A 1 98 ? -2.919 3.156 -23.295 1.00 79.00 98 GLY A C 1
ATOM 738 O O . GLY A 1 98 ? -1.988 3.942 -23.142 1.00 79.00 98 GLY A O 1
ATOM 739 N N . LEU A 1 99 ? -3.787 2.871 -22.318 1.00 80.38 99 LEU A N 1
ATOM 740 C CA . LEU A 1 99 ? -3.637 3.296 -20.928 1.00 80.38 99 LEU A CA 1
ATOM 741 C C . LEU A 1 99 ? -2.590 2.420 -20.234 1.00 80.38 99 LEU A C 1
ATOM 743 O O . LEU A 1 99 ? -2.461 1.243 -20.556 1.00 80.38 99 LEU A O 1
ATOM 747 N N . VAL A 1 100 ? -1.852 2.994 -19.282 1.00 80.38 100 VAL A N 1
ATOM 748 C CA . VAL A 1 100 ? -0.742 2.310 -18.604 1.00 80.38 100 VAL A CA 1
ATOM 749 C C . VAL A 1 100 ? -0.767 2.546 -17.097 1.00 80.38 100 VAL A C 1
ATOM 751 O O . VAL A 1 100 ? -1.276 3.564 -16.620 1.00 80.38 100 VAL A O 1
ATOM 754 N N . GLY A 1 101 ? -0.202 1.597 -16.350 1.00 79.69 101 GLY A N 1
ATOM 755 C CA . GLY A 1 101 ? -0.030 1.690 -14.903 1.00 79.69 101 GLY A CA 1
ATOM 756 C C . GLY A 1 101 ? 0.960 2.777 -14.477 1.00 79.69 101 GLY A C 1
ATOM 757 O O . GLY A 1 101 ? 1.798 3.226 -15.261 1.00 79.69 101 GLY A O 1
ATOM 758 N N . VAL A 1 102 ? 0.892 3.180 -13.204 1.00 82.06 102 VAL A N 1
ATOM 759 C CA . VAL A 1 102 ? 1.820 4.182 -12.648 1.00 82.06 102 VAL A CA 1
ATOM 760 C C . VAL A 1 102 ? 3.130 3.520 -12.236 1.00 82.06 102 VAL A C 1
ATOM 762 O O . VAL A 1 102 ? 4.206 4.060 -12.483 1.00 82.06 102 VAL A O 1
ATOM 765 N N . ALA A 1 103 ? 3.049 2.348 -11.602 1.00 72.31 103 ALA A N 1
ATOM 766 C CA . ALA A 1 103 ? 4.229 1.638 -11.122 1.00 72.31 103 ALA A CA 1
ATOM 767 C C . ALA A 1 103 ? 5.015 0.988 -12.269 1.00 72.31 103 ALA A C 1
ATOM 769 O O . ALA A 1 103 ? 6.239 1.123 -12.329 1.00 72.31 103 ALA A O 1
ATOM 770 N N . GLN A 1 104 ? 4.320 0.322 -13.192 1.00 68.88 104 GLN A N 1
ATOM 771 C CA . GLN A 1 104 ? 4.896 -0.205 -14.425 1.00 68.88 104 GLN A CA 1
ATOM 772 C C . GLN A 1 104 ? 4.110 0.295 -15.633 1.00 68.88 104 GLN A C 1
ATOM 774 O O . GLN A 1 104 ? 3.024 -0.193 -15.931 1.00 68.88 104 GLN A O 1
ATOM 779 N N . ASN A 1 105 ? 4.694 1.242 -16.366 1.00 65.31 105 ASN A N 1
ATOM 780 C CA . ASN A 1 105 ? 4.078 1.784 -17.578 1.00 65.31 105 ASN A CA 1
ATOM 781 C C . ASN A 1 105 ? 4.180 0.847 -18.799 1.00 65.31 105 ASN A C 1
ATOM 783 O O . ASN A 1 105 ? 3.635 1.156 -19.852 1.00 65.31 105 ASN A O 1
ATOM 787 N N . SER A 1 106 ? 4.899 -0.270 -18.669 1.00 64.00 106 SER A N 1
ATOM 788 C CA . SER A 1 106 ? 5.133 -1.257 -19.727 1.00 64.00 106 SER A CA 1
ATOM 789 C C . SER A 1 106 ? 4.492 -2.617 -19.450 1.00 64.00 106 SER A C 1
ATOM 791 O O . SER A 1 106 ? 4.641 -3.530 -20.261 1.00 64.00 106 SER A O 1
ATOM 793 N N . LEU A 1 107 ? 3.824 -2.777 -18.302 1.00 62.34 107 LEU A N 1
ATOM 794 C CA . LEU A 1 107 ? 3.110 -4.003 -17.975 1.00 62.34 107 LEU A CA 1
ATOM 795 C C . LEU A 1 107 ? 1.776 -4.006 -18.730 1.00 62.34 107 LEU A C 1
ATOM 797 O O . LEU A 1 107 ? 0.928 -3.155 -18.476 1.00 62.34 107 LEU A O 1
ATOM 801 N N . ASP A 1 108 ? 1.624 -4.949 -19.657 1.00 59.53 108 ASP A N 1
ATOM 802 C CA . ASP A 1 108 ? 0.375 -5.183 -20.386 1.00 59.53 108 ASP A CA 1
ATOM 803 C C . ASP A 1 108 ? -0.552 -6.029 -19.496 1.00 59.53 108 ASP A C 1
ATOM 805 O O . ASP A 1 108 ? -0.292 -7.217 -19.268 1.00 59.53 108 ASP A O 1
ATOM 809 N N . ILE A 1 109 ? -1.555 -5.379 -18.898 1.00 57.94 109 ILE A N 1
ATOM 810 C CA . ILE A 1 109 ? -2.538 -5.945 -17.955 1.00 57.94 109 ILE A CA 1
ATOM 811 C C . ILE A 1 109 ? -3.960 -5.572 -18.347 1.00 57.94 109 ILE A C 1
ATOM 813 O O . ILE A 1 109 ? -4.171 -4.424 -18.796 1.00 57.94 109 ILE A O 1
#

Solvent-accessible surface area (backbone atoms only — not comparable to full-atom values): 6499 Å² total; per-residue (Å²): 115,37,54,83,82,73,55,70,64,59,52,52,51,52,50,53,49,47,57,75,70,62,57,66,61,52,79,72,43,68,50,66,71,43,88,95,43,98,55,42,85,56,71,76,48,66,65,66,58,40,36,52,51,40,35,51,46,31,70,77,38,75,90,46,45,23,62,19,52,34,34,75,54,33,78,82,43,29,56,64,32,42,76,24,50,26,77,39,82,39,68,82,52,67,78,94,68,87,67,63,34,87,73,29,67,83,62,90,94

Foldseek 3Di:
DPQPPDDPVNLVVVLVVCVVVVDQADEDDWDAADPPDPCNPGDGDDPVVRLQSLLVSCVSCVRHAYEFECQAPHPVRRVSSVVSPHDYYDPDDDPPPQDAGPRDRPDRD

Nearest PDB structures (foldseek):
  3t7v-assembly1_A  TM=9.086E-01  e=4.594E-07  Methanosarcina barkeri str. Fusaro
  7o1p-assembly1_A  TM=8.812E-01  e=1.248E-04  Thermotoga maritima MSB8
  7o1o-assembly1_A  TM=8.865E-01  e=3.142E-04  Thermotoga maritima MSB8
  7o1s-assembly1_A  TM=8.911E-01  e=4.369E-04  Thermotoga maritima MSB8
  4dad-assembly1_A-2  TM=6.953E-01  e=3.192E-01  Burkholderia pseudomallei